Protein AF-0000000070615212 (afdb_homodimer)

Foldseek 3Di:
DFPADDVPPDDAFDDLVVVLVVLVVCVVVVWWKWWRARQAIEGADCDPVNVVVQVVLVPDDPVNRGHYDHDNDPSVVSVVTPGTHDMDTDD/DFPADDPPPPDAFDDLVVVLVVLVVCVVVVWWKWWRANQAIEGADCDPVNVVVQVVLVVDDPVNRGHYDHDNDPSVVSVVTPGTHDMDTDD

Nearest PDB structures (foldseek):
  1nf2-assembly1_A  TM=8.308E-01  e=4.391E-02  Thermotoga maritima
  3r4c-assembly1_A  TM=6.397E-01  e=8.373E-02  Bacteroides thetaiotaomicron
  1ymq-assembly1_A  TM=6.533E-01  e=1.497E-01  Bacteroides thetaiotaomicron VPI-5482
  2pq0-assembly1_A  TM=6.324E-01  e=1.703E-01  Geobacillus kaustophilus HTA426
  3dnp-assembly1_A-2  TM=5.643E-01  e=1.084E-01  Bacillus subtilis

Solvent-accessible surface area (backbone atoms only — not comparable to full-atom values): 10179 Å² total; per-residue (Å²): 112,61,58,69,61,79,87,66,71,80,54,55,55,36,53,59,71,57,51,42,51,50,52,49,52,31,54,76,65,74,40,50,56,37,33,37,32,65,60,30,38,38,30,62,67,86,39,56,41,51,52,49,46,50,56,48,38,65,72,42,60,79,91,65,41,56,45,77,43,82,39,96,42,66,66,63,49,56,74,73,54,94,38,39,51,34,46,30,37,39,74,113,58,55,71,60,80,86,62,73,77,51,59,54,38,53,57,70,57,50,42,51,50,51,50,51,32,54,75,66,74,39,49,56,35,34,37,32,66,61,31,38,39,31,62,66,87,39,55,41,50,52,49,48,51,56,48,39,66,72,42,60,79,93,64,40,56,44,77,42,82,38,94,42,67,66,62,50,56,73,72,53,95,37,39,52,34,46,29,37,40,74

Radius of gyration: 14.82 Å; Cα contacts (8 Å, |Δi|>4): 334; chains: 2; bounding box: 38×37×35 Å

Structure (mmCIF, N/CA/C/O backbone):
data_AF-0000000070615212-model_v1
#
loop_
_entity.id
_entity.type
_entity.pdbx_description
1 polymer Phosphatase
#
loop_
_atom_site.group_PDB
_atom_site.id
_atom_site.type_symbol
_atom_site.label_atom_id
_atom_site.label_alt_id
_atom_site.label_comp_id
_atom_site.label_asym_id
_atom_site.label_entity_id
_atom_site.label_seq_id
_atom_site.pdbx_PDB_ins_code
_atom_site.Cartn_x
_atom_site.Cartn_y
_atom_site.Cartn_z
_atom_site.occupancy
_atom_site.B_iso_or_equiv
_atom_site.auth_seq_id
_atom_site.auth_comp_id
_atom_site.auth_asym_id
_atom_site.auth_atom_id
_atom_site.pdbx_PDB_model_num
ATOM 1 N N . MET A 1 1 ? 1.922 5.715 3.502 1 37.59 1 MET A N 1
ATOM 2 C CA . MET A 1 1 ? 1.629 5.906 4.918 1 37.59 1 MET A CA 1
ATOM 3 C C . MET A 1 1 ? 2.875 5.676 5.77 1 37.59 1 MET A C 1
ATOM 5 O O . MET A 1 1 ? 3.4 4.562 5.816 1 37.59 1 MET A O 1
ATOM 9 N N . ILE A 1 2 ? 3.674 6.703 5.738 1 42.09 2 ILE A N 1
ATOM 10 C CA . ILE A 1 2 ? 4.98 6.551 6.371 1 42.09 2 ILE A CA 1
ATOM 11 C C . ILE A 1 2 ? 4.801 6.344 7.875 1 42.09 2 ILE A C 1
ATOM 13 O O . ILE A 1 2 ? 4.145 7.145 8.547 1 42.09 2 ILE A O 1
ATOM 17 N N . ILE A 1 3 ? 4.688 5.137 8.305 1 46.31 3 ILE A N 1
ATOM 18 C CA . ILE A 1 3 ? 4.793 4.879 9.742 1 46.31 3 ILE A CA 1
ATOM 19 C C . ILE A 1 3 ? 6.168 5.316 10.242 1 46.31 3 ILE A C 1
ATOM 21 O O . ILE A 1 3 ? 7.188 4.734 9.859 1 46.31 3 ILE A O 1
ATOM 25 N N . LYS A 1 4 ? 6.297 6.555 10.336 1 45.16 4 LYS A N 1
ATOM 26 C CA . LYS A 1 4 ? 7.566 6.953 10.93 1 45.16 4 LYS A CA 1
ATOM 27 C C . LYS A 1 4 ? 7.848 6.156 12.203 1 45.16 4 LYS A C 1
ATOM 29 O O . LYS A 1 4 ? 6.918 5.734 12.898 1 45.16 4 LYS A O 1
ATOM 34 N N . ARG A 1 5 ? 9.195 5.734 12.414 1 42.5 5 ARG A N 1
ATOM 35 C CA . ARG A 1 5 ? 9.828 4.906 13.438 1 42.5 5 ARG A CA 1
ATOM 36 C C . ARG A 1 5 ? 9.594 5.48 14.828 1 42.5 5 ARG A C 1
ATOM 38 O O . ARG A 1 5 ? 10.273 5.102 15.789 1 42.5 5 ARG A O 1
ATOM 45 N N . LYS A 1 6 ? 9.023 6.465 15.203 1 42.16 6 LYS A N 1
ATOM 46 C CA . LYS A 1 6 ? 9.492 6.531 16.578 1 42.16 6 LYS A CA 1
ATOM 47 C C . LYS A 1 6 ? 9.438 5.16 17.25 1 42.16 6 LYS A C 1
ATOM 49 O O . LYS A 1 6 ? 10.469 4.594 17.609 1 42.16 6 LYS A O 1
ATOM 54 N N . ASN A 1 7 ? 8.727 5.039 18.422 1 41.56 7 ASN A N 1
ATOM 55 C CA . ASN A 1 7 ? 8.672 3.867 19.297 1 41.56 7 ASN A CA 1
ATOM 56 C C . ASN A 1 7 ? 8.07 2.666 18.578 1 41.56 7 ASN A C 1
ATOM 58 O O . ASN A 1 7 ? 6.895 2.348 18.781 1 41.56 7 ASN A O 1
ATOM 62 N N . VAL A 1 8 ? 8.477 2.43 17.453 1 40.44 8 VAL A N 1
ATOM 63 C CA . VAL A 1 8 ? 7.82 1.358 16.703 1 40.44 8 VAL A CA 1
ATOM 64 C C . VAL A 1 8 ? 8.039 0.027 17.422 1 40.44 8 VAL A C 1
ATOM 66 O O . VAL A 1 8 ? 9.133 -0.541 17.375 1 40.44 8 VAL A O 1
ATOM 69 N N . LEU A 1 9 ? 7.613 -0.204 18.469 1 40.69 9 LEU A N 1
ATOM 70 C CA . LEU A 1 9 ? 7.621 -1.551 19.031 1 40.69 9 LEU A CA 1
ATOM 71 C C . LEU A 1 9 ? 7.379 -2.594 17.953 1 40.69 9 LEU A C 1
ATOM 73 O O . LEU A 1 9 ? 8.305 -3.318 17.562 1 40.69 9 LEU A O 1
ATOM 77 N N . ASP A 1 10 ? 6.172 -3.305 17.969 1 48.84 10 ASP A N 1
ATOM 78 C CA . ASP A 1 10 ? 5.766 -4.68 17.688 1 48.84 10 ASP A CA 1
ATOM 79 C C . ASP A 1 10 ? 5.523 -4.891 16.203 1 48.84 10 ASP A C 1
ATOM 81 O O . ASP A 1 10 ? 5.023 -5.941 15.789 1 48.84 10 ASP A O 1
ATOM 85 N N . ALA A 1 11 ? 5.598 -4.012 15.289 1 58.53 11 ALA A N 1
ATOM 86 C CA . ALA A 1 11 ? 5.305 -4.559 13.969 1 58.53 11 ALA A CA 1
ATOM 87 C C . ALA A 1 11 ? 6.57 -5.078 13.297 1 58.53 11 ALA A C 1
ATOM 89 O O . ALA A 1 11 ? 7.637 -4.465 13.406 1 58.53 11 ALA A O 1
ATOM 90 N N . ASP A 1 12 ? 6.543 -6.414 12.82 1 77.94 12 ASP A N 1
ATOM 91 C CA . ASP A 1 12 ? 7.652 -7.027 12.102 1 77.94 12 ASP A CA 1
ATOM 92 C C . ASP A 1 12 ? 7.637 -6.625 10.625 1 77.94 12 ASP A C 1
ATOM 94 O O . ASP A 1 12 ? 6.613 -6.77 9.953 1 77.94 12 ASP A O 1
ATOM 98 N N . PRO A 1 13 ? 8.695 -5.832 10.203 1 88.38 13 PRO A N 1
ATOM 99 C CA . PRO A 1 13 ? 8.836 -5.617 8.758 1 88.38 13 PRO A CA 1
ATOM 100 C C . PRO A 1 13 ? 8.688 -6.902 7.953 1 88.38 13 PRO A C 1
ATOM 102 O O . PRO A 1 13 ? 8.852 -8 8.492 1 88.38 13 PRO A O 1
ATOM 105 N N . ILE A 1 14 ? 8.281 -6.719 6.695 1 91.44 14 ILE A N 1
ATOM 106 C CA . ILE A 1 14 ? 8.273 -7.855 5.781 1 91.44 14 ILE A CA 1
ATOM 107 C C . ILE A 1 14 ? 9.695 -8.383 5.605 1 91.44 14 ILE A C 1
ATOM 109 O O . ILE A 1 14 ? 10.617 -7.617 5.312 1 91.44 14 ILE A O 1
ATOM 113 N N . PRO A 1 15 ? 9.844 -9.695 5.828 1 92.62 15 PRO A N 1
ATOM 114 C CA . PRO A 1 15 ? 11.156 -10.242 5.484 1 92.62 15 PRO A CA 1
ATOM 115 C C . PRO A 1 15 ? 11.539 -9.992 4.023 1 92.62 15 PRO A C 1
ATOM 117 O O . PRO A 1 15 ? 10.688 -10.078 3.139 1 92.62 15 PRO A O 1
ATOM 120 N N . VAL A 1 16 ? 12.789 -9.68 3.812 1 94.44 16 VAL A N 1
ATOM 121 C CA . VAL A 1 16 ? 13.266 -9.297 2.486 1 94.44 16 VAL A CA 1
ATOM 122 C C . VAL A 1 16 ? 12.93 -10.398 1.48 1 94.44 16 VAL A C 1
ATOM 124 O O . VAL A 1 16 ? 12.516 -10.109 0.354 1 94.44 16 VAL A O 1
ATOM 127 N N . ASP A 1 17 ? 13.109 -11.68 1.822 1 94.81 17 ASP A N 1
ATOM 128 C CA . ASP A 1 17 ? 12.82 -12.773 0.9 1 94.81 17 ASP A CA 1
ATOM 129 C C . ASP A 1 17 ? 11.352 -12.773 0.49 1 94.81 17 ASP A C 1
ATOM 131 O O . ASP A 1 17 ? 11.023 -13.086 -0.656 1 94.81 17 ASP A O 1
ATOM 135 N N . LYS A 1 18 ? 10.484 -12.453 1.439 1 93.44 18 LYS A N 1
ATOM 136 C CA . LYS A 1 18 ? 9.062 -12.383 1.123 1 93.44 18 LYS A CA 1
ATOM 137 C C . LYS A 1 18 ? 8.758 -11.18 0.225 1 93.44 18 LYS A C 1
ATOM 139 O O . LYS A 1 18 ? 7.934 -11.281 -0.688 1 93.44 18 LYS A O 1
ATOM 144 N N . ALA A 1 19 ? 9.398 -10.07 0.528 1 95.69 19 ALA A N 1
ATOM 145 C CA . ALA A 1 19 ? 9.234 -8.898 -0.332 1 95.69 19 ALA A CA 1
ATOM 146 C C . ALA A 1 19 ? 9.664 -9.211 -1.765 1 95.69 19 ALA A C 1
ATOM 148 O O . ALA A 1 19 ? 8.977 -8.828 -2.717 1 95.69 19 ALA A O 1
ATOM 149 N N . LEU A 1 20 ? 10.781 -9.906 -1.873 1 96.62 20 LEU A N 1
ATOM 150 C CA . LEU A 1 20 ? 11.297 -10.266 -3.191 1 96.62 20 LEU A CA 1
ATOM 151 C C . LEU A 1 20 ? 10.328 -11.188 -3.92 1 96.62 20 LEU A C 1
ATOM 153 O O . LEU A 1 20 ? 10.125 -11.055 -5.129 1 96.62 20 LEU A O 1
ATOM 157 N N . GLN A 1 21 ? 9.758 -12.109 -3.236 1 94.88 21 GLN A N 1
ATOM 158 C CA . GLN A 1 21 ? 8.758 -13 -3.828 1 94.88 21 GLN A CA 1
ATOM 159 C C . GLN A 1 21 ? 7.559 -12.211 -4.348 1 94.88 21 GLN A C 1
ATOM 161 O O . GLN A 1 21 ? 7.055 -12.484 -5.438 1 94.88 21 GLN A O 1
ATOM 166 N N . LEU A 1 22 ? 7.129 -11.266 -3.555 1 94.81 22 LEU A N 1
ATOM 167 C CA . LEU A 1 22 ? 5.988 -10.453 -3.953 1 94.81 22 LEU A CA 1
ATOM 168 C C . LEU A 1 22 ? 6.328 -9.609 -5.18 1 94.81 22 LEU A C 1
ATOM 170 O O . LEU A 1 22 ? 5.523 -9.516 -6.109 1 94.81 22 LEU A O 1
ATOM 174 N N . ILE A 1 23 ? 7.5 -9.023 -5.176 1 96.31 23 ILE A N 1
ATOM 175 C CA . ILE A 1 23 ? 7.934 -8.211 -6.309 1 96.31 23 ILE A CA 1
ATOM 176 C C . ILE A 1 23 ? 7.984 -9.07 -7.57 1 96.31 23 ILE A C 1
ATOM 178 O O . ILE A 1 23 ? 7.543 -8.648 -8.641 1 96.31 23 ILE A O 1
ATOM 182 N N . ASP A 1 24 ? 8.492 -10.281 -7.473 1 94.62 24 ASP A N 1
ATOM 183 C CA . ASP A 1 24 ? 8.539 -11.211 -8.594 1 94.62 24 ASP A CA 1
ATOM 184 C C . ASP A 1 24 ? 7.137 -11.523 -9.109 1 94.62 24 ASP A C 1
ATOM 186 O O . ASP A 1 24 ? 6.914 -11.586 -10.32 1 94.62 24 ASP A O 1
ATOM 190 N N . LEU A 1 25 ? 6.277 -11.75 -8.18 1 91.88 25 LEU A N 1
ATOM 191 C CA . LEU A 1 25 ? 4.898 -12.055 -8.547 1 91.88 25 LEU A CA 1
ATOM 192 C C . LEU A 1 25 ? 4.273 -10.891 -9.305 1 91.88 25 LEU A C 1
ATOM 194 O O . LEU A 1 25 ? 3.598 -11.102 -10.32 1 91.88 25 LEU A O 1
ATOM 198 N N . LEU A 1 26 ? 4.453 -9.695 -8.836 1 93.56 26 LEU A N 1
ATOM 199 C CA . LEU A 1 26 ? 3.926 -8.523 -9.523 1 93.56 26 LEU A CA 1
ATOM 200 C C . LEU A 1 26 ? 4.512 -8.414 -10.922 1 93.56 26 LEU A C 1
ATOM 202 O O . LEU A 1 26 ? 3.785 -8.156 -11.891 1 93.56 26 LEU A O 1
ATOM 206 N N . ASP A 1 27 ? 5.812 -8.641 -11.055 1 92.56 27 ASP A N 1
ATOM 207 C CA . ASP A 1 27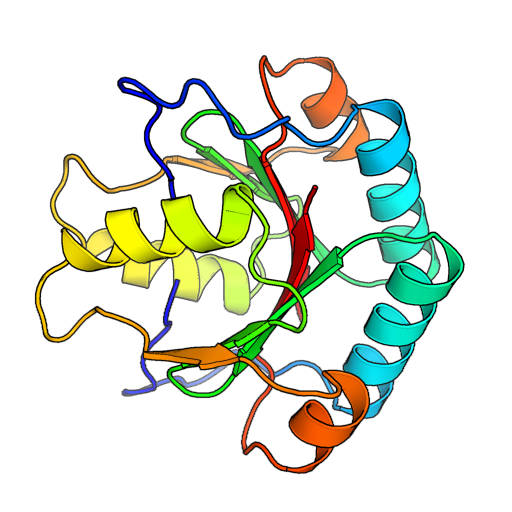 ? 6.488 -8.562 -12.344 1 92.56 27 ASP A CA 1
ATOM 208 C C . ASP A 1 27 ? 5.941 -9.617 -13.312 1 92.56 27 ASP A C 1
ATOM 210 O O . ASP A 1 27 ? 5.703 -9.32 -14.484 1 92.56 27 ASP A O 1
ATOM 214 N N . GLU A 1 28 ? 5.785 -10.742 -12.812 1 91.5 28 GLU A N 1
ATOM 215 C CA . GLU A 1 28 ? 5.281 -11.844 -13.633 1 91.5 28 GLU A CA 1
ATOM 216 C C . GLU A 1 28 ? 3.908 -11.516 -14.211 1 91.5 28 GLU A C 1
ATOM 218 O O . GLU A 1 28 ? 3.576 -11.953 -15.312 1 91.5 28 GLU A O 1
ATOM 223 N N . HIS A 1 29 ? 3.199 -10.734 -13.461 1 89.06 29 HIS A N 1
ATOM 224 C CA . HIS A 1 29 ? 1.838 -10.438 -13.883 1 89.06 29 HIS A CA 1
ATOM 225 C C . HIS A 1 29 ? 1.742 -9.031 -14.484 1 89.06 29 HIS A C 1
ATOM 227 O O . HIS A 1 29 ? 0.643 -8.523 -14.711 1 89.06 29 HIS A O 1
ATOM 233 N N . GLN A 1 30 ? 2.852 -8.375 -14.703 1 89 30 GLN A N 1
ATOM 234 C CA . GLN A 1 30 ? 2.953 -7.051 -15.312 1 89 30 GLN A CA 1
ATOM 235 C C . GLN A 1 30 ? 2.15 -6.02 -14.523 1 89 30 GLN A C 1
ATOM 237 O O . GLN A 1 30 ? 1.425 -5.215 -15.109 1 89 30 GLN A O 1
ATOM 242 N N . ILE A 1 31 ? 2.287 -6.117 -13.211 1 89.56 31 ILE A N 1
ATOM 243 C CA . ILE A 1 31 ? 1.688 -5.156 -12.289 1 89.56 31 ILE A CA 1
ATOM 244 C C . ILE A 1 31 ? 2.775 -4.27 -11.688 1 89.56 31 ILE A C 1
ATOM 246 O O . ILE A 1 31 ? 3.836 -4.754 -11.289 1 89.56 31 ILE A O 1
ATOM 250 N N . HIS A 1 32 ? 2.547 -2.996 -11.672 1 93.31 32 HIS A N 1
ATOM 251 C CA . HIS A 1 32 ? 3.527 -2.094 -11.078 1 93.31 32 HIS A CA 1
ATOM 252 C C . HIS A 1 32 ? 3.518 -2.189 -9.555 1 93.31 32 HIS A C 1
ATOM 254 O O . HIS A 1 32 ? 2.453 -2.301 -8.945 1 93.31 32 HIS A O 1
ATOM 260 N N . GLY A 1 33 ? 4.734 -2.186 -9.016 1 94.5 33 GLY A N 1
ATOM 261 C CA . GLY A 1 33 ? 4.879 -2.254 -7.566 1 94.5 33 GLY A CA 1
ATOM 262 C C . GLY A 1 33 ? 5.418 -0.974 -6.957 1 94.5 33 GLY A C 1
ATOM 263 O O . GLY A 1 33 ? 6.066 -0.181 -7.645 1 94.5 33 GLY A O 1
ATOM 264 N N . LEU A 1 34 ? 5.066 -0.751 -5.777 1 96.06 34 LEU A N 1
ATOM 265 C CA . LEU A 1 34 ? 5.59 0.294 -4.906 1 96.06 34 LEU A CA 1
ATOM 266 C C . LEU A 1 34 ? 5.922 -0.263 -3.527 1 96.06 34 LEU A C 1
ATOM 268 O O . LEU A 1 34 ? 5.164 -1.062 -2.977 1 96.06 34 LEU A O 1
ATOM 272 N N . MET A 1 35 ? 7.09 0.149 -2.996 1 96.44 35 MET A N 1
ATOM 273 C CA . MET A 1 35 ? 7.492 -0.338 -1.68 1 96.44 35 MET A CA 1
ATOM 274 C C . MET A 1 35 ? 7.586 0.81 -0.681 1 96.44 35 MET A C 1
ATOM 276 O O . MET A 1 35 ? 8.133 1.869 -0.996 1 96.44 35 MET A O 1
ATOM 280 N N . TYR A 1 36 ? 7.008 0.636 0.398 1 94.06 36 TYR A N 1
ATOM 281 C CA . TYR A 1 36 ? 7.234 1.507 1.546 1 94.06 36 TYR A CA 1
ATOM 282 C C . TYR A 1 36 ? 8.398 1.002 2.395 1 94.06 36 TYR A C 1
ATOM 284 O O . TYR A 1 36 ? 8.297 -0.055 3.023 1 94.06 36 TYR A O 1
ATOM 292 N N . VAL A 1 37 ? 9.453 1.722 2.416 1 94.31 37 VAL A N 1
ATOM 293 C CA . VAL A 1 37 ? 10.68 1.311 3.1 1 94.31 37 VAL A CA 1
ATOM 294 C C . VAL A 1 37 ? 11.203 2.461 3.955 1 94.31 37 VAL A C 1
ATOM 296 O O . VAL A 1 37 ? 11.289 3.6 3.49 1 94.31 37 VAL A O 1
ATOM 299 N N . ASP A 1 38 ? 11.523 2.072 5.176 1 91.62 38 ASP A N 1
ATOM 300 C CA . ASP A 1 38 ? 12.062 3.111 6.047 1 91.62 38 ASP A CA 1
ATOM 301 C C . ASP A 1 38 ? 11.172 4.355 6.035 1 91.62 38 ASP A C 1
ATOM 303 O O . ASP A 1 38 ? 10.016 4.301 6.465 1 91.62 38 ASP A O 1
ATOM 307 N N . ASP A 1 39 ? 11.578 5.453 5.414 1 89.5 39 ASP A N 1
ATOM 308 C CA . ASP A 1 39 ? 10.781 6.676 5.348 1 89.5 39 ASP A CA 1
ATOM 309 C C . ASP A 1 39 ? 10.523 7.082 3.9 1 89.5 39 ASP A C 1
ATOM 311 O O . ASP A 1 39 ? 10.273 8.258 3.617 1 89.5 39 ASP A O 1
ATOM 315 N N . ALA A 1 40 ? 10.602 6.07 3.09 1 94.44 40 ALA A N 1
ATOM 316 C CA . ALA A 1 40 ? 10.492 6.395 1.671 1 94.44 40 ALA A CA 1
ATOM 317 C C . ALA A 1 40 ? 9.508 5.461 0.972 1 94.44 40 ALA A C 1
ATOM 319 O O . ALA A 1 40 ? 9.227 4.363 1.463 1 94.44 40 ALA A O 1
ATOM 320 N N . MET A 1 41 ? 8.961 5.973 -0.111 1 95.94 41 MET A N 1
ATOM 321 C CA . MET A 1 41 ? 8.219 5.195 -1.101 1 95.94 41 MET A CA 1
ATOM 322 C C . MET A 1 41 ? 9.055 4.98 -2.359 1 95.94 41 MET A C 1
ATOM 324 O O . MET A 1 41 ? 9.43 5.941 -3.033 1 95.94 41 MET A O 1
ATOM 328 N N . LEU A 1 42 ? 9.336 3.727 -2.645 1 97.75 42 LEU A N 1
ATOM 329 C CA . LEU A 1 42 ? 10.156 3.396 -3.805 1 97.75 42 LEU A CA 1
ATOM 330 C C . LEU A 1 42 ? 9.289 2.883 -4.953 1 97.75 42 LEU A C 1
ATOM 332 O O . LEU A 1 42 ? 8.352 2.117 -4.73 1 97.75 42 LEU A O 1
ATOM 336 N N . TYR A 1 43 ? 9.562 3.256 -6.172 1 97.06 43 TYR A N 1
ATOM 337 C CA . TYR A 1 43 ? 8.844 2.822 -7.363 1 97.06 43 TYR A CA 1
ATOM 338 C C . TYR A 1 43 ? 9.781 2.744 -8.562 1 97.06 43 TYR A C 1
ATOM 340 O O . TYR A 1 43 ? 10.828 3.389 -8.586 1 97.06 43 TYR A O 1
ATOM 348 N N . GLU A 1 44 ? 9.422 1.985 -9.578 1 97.19 44 GLU A N 1
ATOM 349 C CA . GLU A 1 44 ? 10.234 1.838 -10.781 1 97.19 44 GLU A CA 1
ATOM 350 C C . GLU A 1 44 ? 9.703 2.707 -11.914 1 97.19 44 GLU A C 1
ATOM 352 O O . GLU A 1 44 ? 10.484 3.211 -12.727 1 97.19 44 GLU A O 1
ATOM 357 N N . ARG A 1 45 ? 8.398 2.832 -12 1 93.19 45 ARG A N 1
ATOM 358 C CA . ARG A 1 45 ? 7.758 3.57 -13.086 1 93.19 45 ARG A CA 1
ATOM 359 C C . ARG A 1 45 ? 6.875 4.688 -12.539 1 93.19 45 ARG A C 1
ATOM 361 O O . ARG A 1 45 ? 6.035 4.453 -11.664 1 93.19 45 ARG A O 1
ATOM 368 N N . PRO A 1 46 ? 7.109 5.914 -13.094 1 93.31 46 PRO A N 1
ATOM 369 C CA . PRO A 1 46 ? 6.293 7.035 -12.625 1 93.31 46 PRO A CA 1
ATOM 370 C C . PRO A 1 46 ? 4.91 7.066 -13.266 1 93.31 46 PRO A C 1
ATOM 372 O O . PRO A 1 46 ? 4.578 8.016 -13.984 1 93.31 46 PRO A O 1
ATOM 375 N N . THR A 1 47 ? 4.102 6.094 -12.969 1 91.25 47 THR A N 1
ATOM 376 C CA . THR A 1 47 ? 2.752 6.008 -13.516 1 91.25 47 THR A CA 1
ATOM 377 C C . THR A 1 47 ? 1.885 7.156 -13.008 1 91.25 47 THR A C 1
ATOM 379 O O . THR A 1 47 ? 2.299 7.906 -12.125 1 91.25 47 THR A O 1
ATOM 382 N N . GLY A 1 48 ? 0.774 7.289 -13.602 1 87.81 48 GLY A N 1
ATOM 383 C CA . GLY A 1 48 ? -0.179 8.266 -13.109 1 87.81 48 GLY A CA 1
ATOM 384 C C . GLY A 1 48 ? -0.483 8.117 -11.633 1 87.81 48 GLY A C 1
ATOM 385 O O . GLY A 1 48 ? -0.558 9.109 -10.906 1 87.81 48 GLY A O 1
ATOM 386 N N . HIS A 1 49 ? -0.58 6.914 -11.164 1 88.75 49 HIS A N 1
ATOM 387 C CA . HIS A 1 49 ? -0.852 6.648 -9.758 1 88.75 49 HIS A CA 1
ATOM 388 C C . HIS A 1 49 ? 0.266 7.188 -8.867 1 88.75 49 HIS A C 1
ATOM 390 O O . HIS A 1 49 ? 0.001 7.844 -7.859 1 88.75 49 HIS A O 1
ATOM 396 N N . VAL A 1 50 ? 1.457 6.926 -9.234 1 91.44 50 VAL A N 1
ATOM 397 C CA . VAL A 1 50 ? 2.594 7.355 -8.422 1 91.44 50 VAL A CA 1
ATOM 398 C C . VAL A 1 50 ? 2.658 8.883 -8.391 1 91.44 50 VAL A C 1
ATOM 400 O O . VAL A 1 50 ? 2.861 9.477 -7.332 1 91.44 50 VAL A O 1
ATOM 403 N N . VAL A 1 51 ? 2.467 9.5 -9.531 1 91.75 51 VAL A N 1
ATOM 404 C CA . VAL A 1 51 ? 2.521 10.953 -9.633 1 91.75 51 VAL A CA 1
ATOM 405 C C . VAL A 1 51 ? 1.426 11.57 -8.773 1 91.75 51 VAL A C 1
ATOM 407 O O . VAL A 1 51 ? 1.68 12.516 -8.016 1 91.75 51 VAL A O 1
ATOM 410 N N . ARG A 1 52 ? 0.298 11.055 -8.766 1 87.69 52 ARG A N 1
ATOM 411 C CA . ARG A 1 52 ? -0.825 11.555 -7.977 1 87.69 52 ARG A CA 1
ATOM 412 C C . ARG A 1 52 ? -0.584 11.359 -6.484 1 87.69 52 ARG A C 1
ATOM 414 O O . ARG A 1 52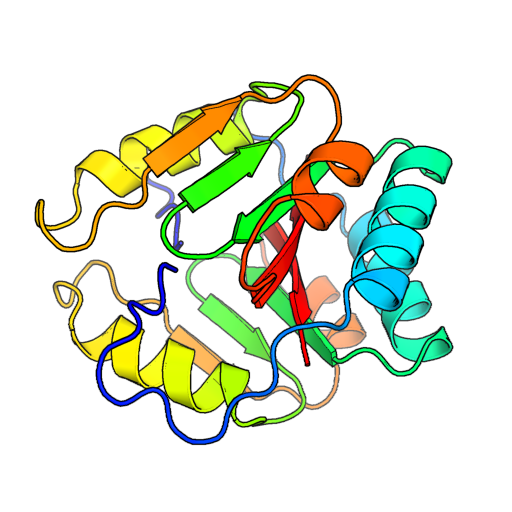 ? -0.866 12.25 -5.684 1 87.69 52 ARG A O 1
ATOM 421 N N . THR A 1 53 ? -0.092 10.203 -6.16 1 88.75 53 THR A N 1
ATOM 422 C CA . THR A 1 53 ? 0.207 9.922 -4.758 1 88.75 53 THR A CA 1
ATOM 423 C C . THR A 1 53 ? 1.29 10.867 -4.242 1 88.75 53 THR A C 1
ATOM 425 O O . THR A 1 53 ? 1.206 11.359 -3.113 1 88.75 53 THR A O 1
ATOM 428 N N . SER A 1 54 ? 2.188 11.031 -5.145 1 91.62 54 SER A N 1
ATOM 429 C CA . SER A 1 54 ? 3.266 11.938 -4.762 1 91.62 54 SER A CA 1
ATOM 430 C C . SER A 1 54 ? 2.746 13.359 -4.539 1 91.62 54 SER A C 1
ATOM 432 O O . SER A 1 54 ? 3.145 14.031 -3.586 1 91.62 54 SER A O 1
ATOM 434 N N . ARG A 1 55 ? 1.897 13.859 -5.418 1 89.81 55 ARG A N 1
ATOM 435 C CA . ARG A 1 55 ? 1.303 15.188 -5.258 1 89.81 55 ARG A CA 1
ATOM 436 C C . ARG A 1 55 ? 0.465 15.258 -3.988 1 89.81 55 ARG A C 1
ATOM 438 O O . ARG A 1 55 ? 0.52 16.25 -3.262 1 89.81 55 ARG A O 1
ATOM 445 N N . TRP A 1 56 ? -0.286 14.227 -3.738 1 87.81 56 TRP A N 1
ATOM 446 C CA . TRP A 1 56 ? -1.071 14.148 -2.512 1 87.81 56 TRP A CA 1
ATOM 447 C C . TRP A 1 56 ? -0.171 14.234 -1.283 1 87.81 56 TRP A C 1
ATOM 449 O O . TRP A 1 56 ? -0.508 14.906 -0.306 1 87.81 56 TRP A O 1
ATOM 459 N N . ALA A 1 57 ? 0.923 13.562 -1.384 1 89.88 57 ALA A N 1
ATOM 460 C CA . ALA A 1 57 ? 1.844 13.547 -0.249 1 89.88 57 ALA A CA 1
ATOM 461 C C . ALA A 1 57 ? 2.365 14.945 0.056 1 89.88 57 ALA A C 1
ATOM 463 O O . ALA A 1 57 ? 2.678 15.266 1.207 1 89.88 57 ALA A O 1
ATOM 464 N N . GLN A 1 58 ? 2.336 15.789 -0.932 1 91.31 58 GLN A N 1
ATOM 465 C CA . GLN A 1 58 ? 2.824 17.156 -0.75 1 91.31 58 GLN A CA 1
ATOM 466 C C . GLN A 1 58 ? 1.845 17.984 0.076 1 91.31 58 GLN A C 1
ATOM 468 O O . GLN A 1 58 ? 2.188 19.062 0.548 1 91.31 58 GLN A O 1
ATOM 473 N N . THR A 1 59 ? 0.635 17.516 0.205 1 88.38 59 THR A N 1
ATOM 474 C CA . THR A 1 59 ? -0.356 18.234 1.001 1 88.38 59 THR A CA 1
ATOM 475 C C . THR A 1 59 ? -0.24 17.859 2.475 1 88.38 59 THR A C 1
ATOM 477 O O . THR A 1 59 ? -0.818 18.516 3.338 1 88.38 59 THR A O 1
ATOM 480 N N . LEU A 1 60 ? 0.522 16.875 2.77 1 86.56 60 LEU A N 1
ATOM 481 C CA . LEU A 1 60 ? 0.749 16.469 4.148 1 86.56 60 LEU A CA 1
ATOM 482 C C . LEU A 1 60 ? 1.678 17.438 4.863 1 86.56 60 LEU A C 1
ATOM 484 O O . LEU A 1 60 ? 2.424 18.188 4.219 1 86.56 60 LEU A O 1
ATOM 488 N N . PRO A 1 61 ? 1.529 17.547 6.203 1 86.75 61 PRO A N 1
ATOM 489 C CA . PRO A 1 61 ? 2.564 18.297 6.93 1 86.75 61 PRO A CA 1
ATOM 490 C C . PRO A 1 61 ? 3.979 17.844 6.555 1 86.75 61 PRO A C 1
ATOM 492 O O . PRO A 1 61 ? 4.215 16.656 6.312 1 86.75 61 PRO A O 1
ATOM 495 N N . PRO A 1 62 ? 4.965 18.766 6.449 1 90 62 PRO A N 1
ATOM 496 C CA . PRO A 1 62 ? 6.32 18.453 5.984 1 90 62 PRO A CA 1
ATOM 497 C C . PRO A 1 62 ? 6.93 17.266 6.719 1 90 62 PRO A C 1
ATOM 499 O O . PRO A 1 62 ? 7.621 16.438 6.105 1 90 62 PRO A O 1
ATOM 502 N N . GLU A 1 63 ? 6.648 17.125 7.949 1 87.25 63 GLU A N 1
ATOM 503 C CA . GLU A 1 63 ? 7.258 16.078 8.758 1 87.25 63 GLU A CA 1
ATOM 504 C C . GLU A 1 63 ? 6.641 14.719 8.445 1 87.25 63 GLU A C 1
ATOM 506 O O . GLU A 1 63 ? 7.188 13.68 8.82 1 87.25 63 GLU A O 1
ATOM 511 N N . GLN A 1 64 ? 5.5 14.664 7.715 1 85.31 64 GLN A N 1
ATOM 512 C CA . GLN A 1 64 ? 4.809 13.414 7.426 1 85.31 64 GLN A CA 1
ATOM 513 C C . GLN A 1 64 ? 4.938 13.047 5.949 1 85.31 64 GLN A C 1
ATOM 515 O O . GLN A 1 64 ? 4.375 12.039 5.504 1 85.31 64 GLN A O 1
ATOM 520 N N . ARG A 1 65 ? 5.781 13.75 5.258 1 88 65 ARG A N 1
ATOM 521 C CA . ARG A 1 65 ? 5.93 13.484 3.832 1 88 65 ARG A CA 1
ATOM 522 C C . ARG A 1 65 ? 6.977 12.398 3.584 1 88 65 ARG A C 1
ATOM 524 O O . ARG A 1 65 ? 8.148 12.578 3.926 1 88 65 ARG A O 1
ATOM 531 N N . PRO A 1 66 ? 6.496 11.375 2.982 1 90.25 66 PRO A N 1
ATOM 532 C CA . PRO A 1 66 ? 7.527 10.414 2.596 1 90.25 66 PRO A CA 1
ATOM 533 C C . PRO A 1 66 ? 8.359 10.883 1.407 1 90.25 66 PRO A C 1
ATOM 535 O O . PRO A 1 66 ? 7.887 11.688 0.597 1 90.25 66 PRO A O 1
ATOM 538 N N . THR A 1 67 ? 9.57 10.391 1.416 1 94.19 67 THR A N 1
ATOM 539 C CA . THR A 1 67 ? 10.375 10.617 0.22 1 94.19 67 THR A CA 1
ATOM 540 C C . THR A 1 67 ? 9.984 9.648 -0.889 1 94.19 67 THR A C 1
ATOM 542 O O . THR A 1 67 ? 9.852 8.445 -0.65 1 94.19 67 THR A O 1
ATOM 545 N N . PHE A 1 68 ? 9.703 10.227 -2.039 1 95.75 68 PHE A N 1
ATOM 546 C CA . PHE A 1 68 ? 9.461 9.383 -3.207 1 95.75 68 PHE A CA 1
ATOM 547 C C . PHE A 1 68 ? 10.734 9.211 -4.023 1 95.75 68 PHE A C 1
ATOM 549 O O . PHE A 1 68 ? 11.328 10.195 -4.473 1 95.75 68 PHE A O 1
ATOM 556 N N . THR A 1 69 ? 11.156 8.016 -4.219 1 97.62 69 THR A N 1
ATOM 557 C CA . THR A 1 69 ? 12.398 7.734 -4.93 1 97.62 69 THR A CA 1
ATOM 558 C C . THR A 1 69 ? 12.164 6.75 -6.07 1 97.62 69 THR A C 1
ATOM 560 O O . THR A 1 69 ? 11.625 5.664 -5.855 1 97.62 69 THR A O 1
ATOM 563 N N . GLN A 1 70 ? 12.555 7.195 -7.211 1 98.12 70 GLN A N 1
ATOM 564 C CA . GLN A 1 70 ? 12.516 6.27 -8.336 1 98.12 70 GLN A CA 1
ATOM 565 C C . GLN A 1 70 ? 13.766 5.395 -8.375 1 98.12 70 GLN A C 1
ATOM 567 O O . GLN A 1 70 ? 14.883 5.902 -8.305 1 98.12 70 GLN A O 1
ATOM 572 N N . VAL A 1 71 ? 13.547 4.125 -8.453 1 98.38 71 VAL A N 1
ATOM 573 C CA . VAL A 1 71 ? 14.656 3.182 -8.508 1 98.38 71 VAL A CA 1
ATOM 574 C C . VAL A 1 71 ? 14.578 2.363 -9.789 1 98.38 71 VAL A C 1
ATOM 576 O O . VAL A 1 71 ? 13.516 2.268 -10.414 1 98.38 71 VAL A O 1
ATOM 579 N N . SER A 1 72 ? 15.734 1.792 -10.18 1 97.44 72 SER A N 1
ATOM 580 C CA . SER A 1 72 ? 15.758 0.97 -11.391 1 97.44 72 SER A CA 1
ATOM 581 C C . SER A 1 72 ? 15.172 -0.413 -11.125 1 97.44 72 SER A C 1
ATOM 583 O O . SER A 1 72 ? 14.633 -1.046 -12.039 1 97.44 72 SER A O 1
ATOM 585 N N . SER A 1 73 ? 15.281 -0.903 -9.875 1 97.81 73 SER A N 1
ATOM 586 C CA . SER A 1 73 ? 14.82 -2.232 -9.492 1 97.81 73 SER A CA 1
ATOM 587 C C . SER A 1 73 ? 14.352 -2.25 -8.039 1 97.81 73 SER A C 1
ATOM 589 O O . SER A 1 73 ? 15.148 -2.074 -7.117 1 97.81 73 SER A O 1
ATOM 591 N N . LEU A 1 74 ? 13.094 -2.553 -7.914 1 98.06 74 LEU A N 1
ATOM 592 C CA . LEU A 1 74 ? 12.57 -2.688 -6.559 1 98.06 74 LEU A CA 1
ATOM 593 C C . LEU A 1 74 ? 13.242 -3.85 -5.832 1 98.06 74 LEU A C 1
ATOM 595 O O . LEU A 1 74 ? 13.523 -3.76 -4.637 1 98.06 74 LEU A O 1
ATOM 599 N N . ALA A 1 75 ? 13.492 -4.949 -6.547 1 97.44 75 ALA A N 1
ATOM 600 C CA . ALA A 1 75 ? 14.133 -6.125 -5.957 1 97.44 75 ALA A CA 1
ATOM 601 C C . ALA A 1 75 ? 15.5 -5.777 -5.379 1 97.44 75 ALA A C 1
ATOM 603 O O . ALA A 1 75 ? 15.812 -6.145 -4.246 1 97.44 75 ALA A O 1
ATOM 604 N N . GLN A 1 76 ? 16.266 -5.027 -6.105 1 97.88 76 GLN A N 1
ATOM 605 C CA . GLN A 1 76 ? 17.594 -4.633 -5.641 1 97.88 76 GLN A CA 1
ATOM 606 C C . GLN A 1 76 ? 17.484 -3.658 -4.469 1 97.88 76 GLN A C 1
ATOM 608 O O . GLN A 1 76 ? 18.25 -3.76 -3.504 1 97.88 76 GLN A O 1
ATOM 613 N N . ALA A 1 77 ? 16.625 -2.74 -4.609 1 98.12 77 ALA A N 1
ATOM 614 C CA . ALA A 1 77 ? 16.438 -1.747 -3.553 1 98.12 77 ALA A CA 1
ATOM 615 C C . ALA A 1 77 ? 16.031 -2.41 -2.242 1 98.12 77 ALA A C 1
ATOM 617 O O . ALA A 1 77 ? 16.484 -2.006 -1.167 1 98.12 77 ALA A O 1
ATOM 618 N N . ALA A 1 78 ? 15.164 -3.428 -2.293 1 97.38 78 ALA A N 1
ATOM 619 C CA . ALA A 1 78 ? 14.688 -4.129 -1.105 1 97.38 78 ALA A CA 1
ATOM 620 C C . ALA A 1 78 ? 15.844 -4.699 -0.299 1 97.38 78 ALA A C 1
ATOM 622 O O . ALA A 1 78 ? 15.773 -4.789 0.929 1 97.38 78 ALA A O 1
ATOM 623 N N . ARG A 1 79 ? 16.938 -5.004 -0.966 1 97.56 79 ARG A N 1
ATOM 624 C CA . ARG A 1 79 ? 18.094 -5.621 -0.307 1 97.56 79 ARG A CA 1
ATOM 625 C C . ARG A 1 79 ? 18.938 -4.574 0.414 1 97.56 79 ARG A C 1
ATOM 627 O O . ARG A 1 79 ? 19.75 -4.914 1.275 1 97.56 79 ARG A O 1
ATOM 634 N N . GLY A 1 80 ? 18.703 -3.365 0.09 1 96.88 80 GLY A N 1
ATOM 635 C CA . GLY A 1 80 ? 19.594 -2.326 0.588 1 96.88 80 GLY A CA 1
ATOM 636 C C . GLY A 1 80 ? 18.938 -1.448 1.645 1 96.88 80 GLY A C 1
ATOM 637 O O . GLY A 1 80 ? 19.562 -0.516 2.152 1 96.88 80 GLY A O 1
ATOM 638 N N . VAL A 1 81 ? 17.734 -1.685 1.999 1 95.69 81 VAL A N 1
ATOM 639 C CA . VAL A 1 81 ? 17.047 -0.83 2.953 1 95.69 81 VAL A CA 1
ATOM 640 C C . VAL A 1 81 ? 17 -1.504 4.32 1 95.69 81 VAL A C 1
ATOM 642 O O . VAL A 1 81 ? 17.281 -2.701 4.438 1 95.69 81 VAL A O 1
ATOM 645 N N . ASN A 1 82 ? 16.766 -0.768 5.387 1 94.44 82 ASN A N 1
ATOM 646 C CA . ASN A 1 82 ? 16.703 -1.312 6.742 1 94.44 82 ASN A CA 1
ATOM 647 C C . ASN A 1 82 ? 15.438 -2.127 6.965 1 94.44 82 ASN A C 1
ATOM 649 O O . ASN A 1 82 ? 15.484 -3.197 7.574 1 94.44 82 ASN A O 1
ATOM 653 N N . ALA A 1 83 ? 14.266 -1.627 6.465 1 93.06 83 ALA A N 1
ATOM 654 C CA . ALA A 1 83 ? 13 -2.303 6.707 1 93.06 83 ALA A CA 1
ATOM 655 C C . ALA A 1 83 ? 12.023 -2.066 5.555 1 93.06 83 ALA A C 1
ATOM 657 O O . ALA A 1 83 ? 11.82 -0.928 5.125 1 93.06 83 ALA A O 1
ATOM 658 N N . VAL A 1 84 ? 11.469 -3.174 5.059 1 94.56 84 VAL A N 1
ATOM 659 C CA . VAL A 1 84 ? 10.336 -3.107 4.145 1 94.56 84 VAL A CA 1
ATOM 660 C C . VAL A 1 84 ? 9.031 -3.227 4.93 1 94.56 84 VAL A C 1
ATOM 662 O O . VAL A 1 84 ? 8.766 -4.258 5.551 1 94.56 84 VAL A O 1
ATOM 665 N N . TRP A 1 85 ? 8.234 -2.268 4.809 1 91.38 85 TRP A N 1
ATOM 666 C CA . TRP A 1 85 ? 7.031 -2.246 5.629 1 91.38 85 TRP A CA 1
ATOM 667 C C . TRP A 1 85 ? 5.824 -2.754 4.84 1 91.38 85 TRP A C 1
ATOM 669 O O . TRP A 1 85 ? 4.973 -3.461 5.383 1 91.38 85 TRP A O 1
ATOM 679 N N . GLU A 1 86 ? 5.773 -2.295 3.564 1 92.75 86 GLU A N 1
ATOM 680 C CA . GLU A 1 86 ? 4.672 -2.695 2.693 1 92.75 86 GLU A CA 1
ATOM 681 C C . GLU A 1 86 ? 5.125 -2.791 1.24 1 92.75 86 GLU A C 1
ATOM 683 O O . GLU A 1 86 ? 5.988 -2.029 0.803 1 92.75 86 GLU A O 1
ATOM 688 N N . VAL A 1 87 ? 4.578 -3.754 0.54 1 95.19 87 VAL A N 1
ATOM 689 C CA . VAL A 1 87 ? 4.676 -3.83 -0.915 1 95.19 87 VAL A CA 1
ATOM 690 C C . VAL A 1 87 ? 3.289 -3.684 -1.534 1 95.19 87 VAL A C 1
ATOM 692 O O . VAL A 1 87 ? 2.391 -4.48 -1.255 1 95.19 87 VAL A O 1
ATOM 695 N N . CYS A 1 88 ? 3.143 -2.705 -2.348 1 95.12 88 CYS A N 1
ATOM 696 C CA . CYS A 1 88 ? 1.822 -2.391 -2.881 1 95.12 88 CYS A CA 1
ATOM 697 C C . CYS A 1 88 ? 1.79 -2.561 -4.395 1 95.12 88 CYS A C 1
ATOM 699 O O . CYS A 1 88 ? 2.797 -2.336 -5.07 1 95.12 88 CYS A O 1
ATOM 701 N N . ALA A 1 89 ? 0.66 -2.973 -4.863 1 95.12 89 ALA A N 1
ATOM 702 C CA . ALA A 1 89 ? 0.373 -3.092 -6.293 1 95.12 89 ALA A CA 1
ATOM 703 C C . ALA A 1 89 ? -0.595 -2.006 -6.75 1 95.12 89 ALA A C 1
ATOM 705 O O . ALA A 1 89 ? -1.539 -1.665 -6.035 1 95.12 89 ALA A O 1
ATOM 706 N N . TYR A 1 90 ? -0.286 -1.479 -7.91 1 90.56 90 TYR A N 1
ATOM 707 C CA . TYR A 1 90 ? -1.135 -0.44 -8.484 1 90.56 90 TYR A CA 1
ATOM 708 C C . TYR A 1 90 ? -1.094 -0.48 -10.008 1 90.56 90 TYR A C 1
ATOM 710 O O . TYR A 1 90 ? -0.336 -1.257 -10.594 1 90.56 90 TYR A O 1
ATOM 718 N N . ARG A 1 91 ? -2.01 0.353 -10.617 1 84.25 91 ARG A N 1
ATOM 719 C CA . ARG A 1 91 ? -2.031 0.463 -12.07 1 84.25 91 ARG A CA 1
ATOM 720 C C . ARG A 1 91 ? -1.523 1.827 -12.523 1 84.25 91 ARG A C 1
ATOM 722 O O . ARG A 1 91 ? -1.739 2.834 -11.844 1 84.25 91 ARG A O 1
ATOM 729 N N . MET B 1 1 ? -2.453 6.012 1.839 1 37.47 1 MET B N 1
ATOM 730 C CA . MET B 1 1 ? -2.295 7.32 1.206 1 37.47 1 MET B CA 1
ATOM 731 C C . MET B 1 1 ? -3.521 7.672 0.372 1 37.47 1 MET B C 1
ATOM 733 O O . MET B 1 1 ? -3.826 6.996 -0.611 1 37.47 1 MET B O 1
ATOM 737 N N . ILE B 1 2 ? -4.5 8.102 1.108 1 41.88 2 ILE B N 1
ATOM 738 C CA . ILE B 1 2 ? -5.801 8.297 0.473 1 41.88 2 ILE B CA 1
ATOM 739 C C . ILE B 1 2 ? -5.699 9.391 -0.582 1 41.88 2 ILE B C 1
ATOM 741 O O . ILE B 1 2 ? -5.242 10.5 -0.291 1 41.88 2 ILE B O 1
ATOM 745 N N . ILE B 1 3 ? -5.367 9.039 -1.77 1 46.59 3 ILE B N 1
ATOM 746 C CA . ILE B 1 3 ? -5.539 10 -2.855 1 46.59 3 ILE B CA 1
ATOM 747 C C . ILE B 1 3 ? -7 10.43 -2.938 1 46.59 3 ILE B C 1
ATOM 749 O O . ILE B 1 3 ? -7.879 9.617 -3.246 1 46.59 3 ILE B O 1
ATOM 753 N N . LYS B 1 4 ? -7.332 11.211 -2.025 1 44.28 4 LYS B N 1
ATOM 754 C CA . LYS B 1 4 ? -8.688 11.727 -2.209 1 44.28 4 LYS B CA 1
ATOM 755 C C . LYS B 1 4 ? -8.906 12.195 -3.643 1 44.28 4 LYS B C 1
ATOM 757 O O . LYS B 1 4 ? -7.965 12.648 -4.305 1 44.28 4 LYS B O 1
ATOM 762 N N . ARG B 1 5 ? -10.125 11.836 -4.273 1 42.06 5 ARG B N 1
ATOM 763 C CA . ARG B 1 5 ? -10.664 12 -5.617 1 42.06 5 ARG B CA 1
ATOM 764 C C . ARG B 1 5 ? -10.734 13.477 -5.996 1 42.06 5 ARG B C 1
ATOM 766 O O . ARG B 1 5 ? -11.453 13.852 -6.93 1 42.06 5 ARG B O 1
ATOM 773 N N . LYS B 1 6 ? -10.367 14.461 -5.43 1 41.81 6 LYS B N 1
ATOM 774 C CA . LYS B 1 6 ? -11.023 15.453 -6.273 1 41.81 6 LYS B CA 1
ATOM 775 C C . LYS B 1 6 ? -10.812 15.141 -7.754 1 41.81 6 LYS B C 1
ATOM 777 O O . LYS B 1 6 ? -11.781 14.945 -8.492 1 41.81 6 LYS B O 1
ATOM 782 N N . ASN B 1 7 ? -10.148 16 -8.547 1 41.22 7 ASN B N 1
ATOM 783 C CA . ASN B 1 7 ? -10.008 16 -10 1 41.22 7 ASN B CA 1
ATOM 784 C C . ASN B 1 7 ? -9.141 14.844 -10.477 1 41.22 7 ASN B C 1
ATOM 786 O O . ASN B 1 7 ? -8.023 15.055 -10.953 1 41.22 7 ASN B O 1
ATOM 790 N N . VAL B 1 8 ? -9.219 13.758 -9.867 1 40.97 8 VAL B N 1
ATOM 791 C CA . VAL B 1 8 ? -8.266 12.719 -10.266 1 40.97 8 VAL B CA 1
ATOM 792 C C . VAL B 1 8 ? -8.641 12.188 -11.648 1 40.97 8 VAL B C 1
ATOM 794 O O . VAL B 1 8 ? -9.516 11.336 -11.773 1 40.97 8 VAL B O 1
ATOM 797 N N . LEU B 1 9 ? -8.781 12.906 -12.586 1 41.59 9 LEU B N 1
ATOM 798 C CA . LEU B 1 9 ? -9.008 12.406 -13.938 1 41.59 9 LEU B CA 1
ATOM 799 C C . LEU B 1 9 ? -8.203 11.141 -14.195 1 41.59 9 LEU B C 1
ATOM 801 O O . LEU B 1 9 ? -8.734 10.156 -14.719 1 41.59 9 LEU B O 1
ATOM 805 N N . ASP B 1 10 ? -6.836 11.172 -14.289 1 49.91 10 ASP B N 1
ATOM 806 C CA . ASP B 1 10 ? -6.039 10.305 -15.156 1 49.91 10 ASP B CA 1
ATOM 807 C C . ASP B 1 10 ? -5.609 9.039 -14.422 1 49.91 10 ASP B C 1
ATOM 809 O O . ASP B 1 10 ? -4.844 8.234 -14.953 1 49.91 10 ASP B O 1
ATOM 813 N N . ALA B 1 11 ? -5.809 8.75 -13.18 1 58.94 11 ALA B N 1
ATOM 814 C CA . ALA B 1 11 ? -5.301 7.441 -12.773 1 58.94 11 ALA B CA 1
ATOM 815 C C . ALA B 1 11 ? -6.371 6.367 -12.906 1 58.94 11 ALA B C 1
ATOM 817 O O . ALA B 1 11 ? -7.547 6.617 -12.633 1 58.94 11 ALA B O 1
ATOM 818 N N . ASP B 1 12 ? -6.008 5.207 -13.664 1 78.25 12 ASP B N 1
ATOM 819 C CA . ASP B 1 12 ? -6.922 4.078 -13.797 1 78.25 12 ASP B CA 1
ATOM 820 C C . ASP B 1 12 ? -6.863 3.172 -12.562 1 78.25 12 ASP B C 1
ATOM 822 O O . ASP B 1 12 ? -5.785 2.715 -12.18 1 78.25 12 ASP B O 1
ATOM 826 N N . PRO B 1 13 ? -7.996 3.135 -11.781 1 88.56 13 PRO B N 1
ATOM 827 C CA . PRO B 1 13 ? -8.062 2.131 -10.719 1 88.56 13 PRO B CA 1
ATOM 828 C C . PRO B 1 13 ? -7.664 0.736 -11.195 1 88.56 13 PRO B C 1
ATOM 830 O O . PRO B 1 13 ? -7.699 0.459 -12.398 1 88.56 13 PRO B O 1
ATOM 833 N N . ILE B 1 14 ? -7.195 -0.079 -10.234 1 91.44 14 ILE B N 1
ATOM 834 C CA . ILE B 1 14 ? -6.957 -1.485 -10.539 1 91.44 14 ILE B CA 1
ATOM 835 C C . ILE B 1 14 ? -8.266 -2.16 -10.938 1 91.44 14 ILE B C 1
ATOM 837 O O . ILE B 1 14 ? -9.266 -2.051 -10.219 1 91.44 14 ILE B O 1
ATOM 841 N N . PRO B 1 15 ? -8.242 -2.811 -12.102 1 92.75 15 PRO B N 1
ATOM 842 C CA . PRO B 1 15 ? -9.43 -3.613 -12.406 1 92.75 15 PRO B CA 1
ATOM 843 C C . PRO B 1 15 ? -9.734 -4.645 -11.32 1 92.75 15 PRO B C 1
ATOM 845 O O . PRO B 1 15 ? -8.812 -5.25 -10.766 1 92.75 15 PRO B O 1
ATOM 848 N N . VAL B 1 16 ? -11 -4.805 -11.031 1 94.5 16 VAL B N 1
ATOM 849 C CA . VAL B 1 16 ? -11.43 -5.664 -9.93 1 94.5 16 VAL B CA 1
ATOM 850 C C . VAL B 1 16 ? -10.859 -7.066 -10.125 1 94.5 16 VAL B C 1
ATOM 852 O O . VAL B 1 16 ? -10.422 -7.703 -9.164 1 94.5 16 VAL B O 1
ATOM 855 N N . ASP B 1 17 ? -10.859 -7.625 -11.344 1 94.88 17 ASP B N 1
ATOM 856 C CA . ASP B 1 17 ? -10.344 -8.969 -11.586 1 94.88 17 ASP B CA 1
ATOM 857 C C . ASP B 1 17 ? -8.867 -9.07 -11.227 1 94.88 17 ASP B C 1
ATOM 859 O O . ASP B 1 17 ? -8.414 -10.094 -10.719 1 94.88 17 ASP B O 1
ATOM 863 N N . LYS B 1 18 ? -8.141 -8 -11.508 1 93.5 18 LYS B N 1
ATOM 864 C CA . LYS B 1 18 ? -6.723 -7.988 -11.148 1 93.5 18 LYS B CA 1
ATOM 865 C C . LYS B 1 18 ? -6.535 -7.898 -9.641 1 93.5 18 LYS B C 1
ATOM 867 O O . LYS B 1 18 ? -5.645 -8.539 -9.078 1 93.5 18 LYS B O 1
ATOM 872 N N . ALA B 1 19 ? -7.359 -7.07 -9.016 1 95.75 19 ALA B N 1
ATOM 873 C CA . ALA B 1 19 ? -7.312 -6.988 -7.559 1 95.75 19 ALA B CA 1
ATOM 874 C C . ALA B 1 19 ? -7.582 -8.352 -6.922 1 95.75 19 ALA B C 1
ATOM 876 O O . ALA B 1 19 ? -6.895 -8.75 -5.98 1 95.75 19 ALA B O 1
ATOM 877 N N . LEU B 1 20 ? -8.57 -9.039 -7.473 1 96.62 20 LEU B N 1
ATOM 878 C CA . LEU B 1 20 ? -8.922 -10.352 -6.949 1 96.62 20 LEU B CA 1
ATOM 879 C C . LEU B 1 20 ? -7.777 -11.344 -7.137 1 96.62 20 LEU B C 1
ATOM 881 O O . LEU B 1 20 ? -7.508 -12.156 -6.254 1 96.62 20 LEU B O 1
ATOM 885 N N . GLN B 1 21 ? -7.133 -11.305 -8.25 1 95 21 GLN B N 1
ATOM 886 C CA . GLN B 1 21 ? -5.977 -12.156 -8.492 1 95 21 GLN B CA 1
ATOM 887 C C . GLN B 1 21 ? -4.871 -11.898 -7.473 1 95 21 GLN B C 1
ATOM 889 O O . GLN B 1 21 ? -4.254 -12.836 -6.961 1 95 21 GLN B O 1
ATOM 894 N N . LEU B 1 22 ? -4.648 -10.625 -7.203 1 94.81 22 LEU B N 1
ATOM 895 C CA . LEU B 1 22 ? -3.615 -10.258 -6.242 1 94.81 22 LEU B CA 1
ATOM 896 C C . LEU B 1 22 ? -3.98 -10.734 -4.844 1 94.81 22 LEU B C 1
ATOM 898 O O . LEU B 1 22 ? -3.135 -11.273 -4.125 1 94.81 22 LEU B O 1
ATOM 902 N N . ILE B 1 23 ? -5.223 -10.555 -4.473 1 96.31 23 ILE B N 1
ATOM 903 C CA . ILE B 1 23 ? -5.688 -10.992 -3.162 1 96.31 23 ILE B CA 1
ATOM 904 C C . ILE B 1 23 ? -5.516 -12.508 -3.035 1 96.31 23 ILE B C 1
ATOM 906 O O . ILE B 1 23 ? -5.066 -13 -1.998 1 96.31 23 ILE B O 1
ATOM 910 N N . ASP B 1 24 ? -5.844 -13.25 -4.062 1 94.69 24 ASP B N 1
ATOM 911 C CA . ASP B 1 24 ? -5.672 -14.695 -4.078 1 94.69 24 ASP B CA 1
ATOM 912 C C . ASP B 1 24 ? -4.203 -15.078 -3.898 1 94.69 24 ASP B C 1
ATOM 914 O O . ASP B 1 24 ? -3.885 -16.016 -3.172 1 94.69 24 ASP B O 1
ATOM 918 N N . LEU B 1 25 ? -3.393 -14.383 -4.605 1 92 25 LEU B N 1
ATOM 919 C CA . LEU B 1 25 ? -1.962 -14.648 -4.512 1 92 25 LEU B CA 1
ATOM 920 C C . LEU B 1 25 ? -1.458 -14.422 -3.09 1 92 25 LEU B C 1
ATOM 922 O O . LEU B 1 25 ? -0.688 -15.227 -2.564 1 92 25 LEU B O 1
ATOM 926 N N . LEU B 1 26 ? -1.847 -13.336 -2.492 1 93.62 26 LEU B N 1
ATOM 927 C CA . LEU B 1 26 ? -1.451 -13.062 -1.114 1 93.62 26 LEU B CA 1
ATOM 928 C C . LEU B 1 26 ? -1.945 -14.156 -0.179 1 93.62 26 LEU B C 1
ATOM 930 O O . LEU B 1 26 ? -1.194 -14.633 0.675 1 93.62 26 LEU B O 1
ATOM 934 N N . ASP B 1 27 ? -3.184 -14.602 -0.365 1 92.62 27 ASP B N 1
ATOM 935 C CA . ASP B 1 27 ? -3.766 -15.648 0.465 1 92.62 27 ASP B CA 1
ATOM 936 C C . ASP B 1 27 ? -3.006 -16.969 0.303 1 92.62 27 ASP B C 1
ATOM 938 O O . ASP B 1 27 ? -2.727 -17.656 1.287 1 92.62 27 ASP B O 1
ATOM 942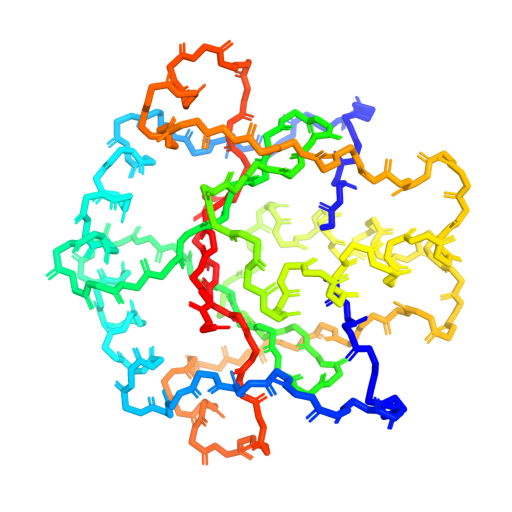 N N . GLU B 1 28 ? -2.715 -17.266 -0.871 1 91.5 28 GLU B N 1
ATOM 943 C CA . GLU B 1 28 ? -1.996 -18.5 -1.171 1 91.5 28 GLU B CA 1
ATOM 944 C C . GLU B 1 28 ? -0.647 -18.531 -0.459 1 91.5 28 GLU B C 1
ATOM 946 O O . GLU B 1 28 ? -0.173 -19.609 -0.077 1 91.5 28 GLU B O 1
ATOM 951 N N . HIS B 1 29 ? -0.117 -17.359 -0.285 1 89 29 HIS B N 1
ATOM 952 C CA . HIS B 1 29 ? 1.214 -17.297 0.309 1 89 29 HIS B CA 1
ATOM 953 C C . HIS B 1 29 ? 1.146 -16.875 1.774 1 89 29 HIS B C 1
ATOM 955 O O . HIS B 1 29 ? 2.172 -16.578 2.389 1 89 29 HIS B O 1
ATOM 961 N N . GLN B 1 30 ? -0.041 -16.812 2.354 1 88.94 30 GLN B N 1
ATOM 962 C CA . GLN B 1 30 ? -0.293 -16.484 3.752 1 88.94 30 GLN B CA 1
ATOM 963 C C . GLN B 1 30 ? 0.285 -15.117 4.109 1 88.94 30 GLN B C 1
ATOM 965 O O . GLN B 1 30 ? 0.925 -14.961 5.152 1 88.94 30 GLN B O 1
ATOM 970 N N . ILE B 1 31 ? 0.085 -14.188 3.199 1 89.44 31 ILE B N 1
ATOM 971 C CA . ILE B 1 31 ? 0.461 -12.789 3.398 1 89.44 31 ILE B CA 1
ATOM 972 C C . ILE B 1 31 ? -0.789 -11.945 3.633 1 89.44 31 ILE B C 1
ATOM 974 O O . ILE B 1 31 ? -1.789 -12.102 2.928 1 89.44 31 ILE B O 1
ATOM 978 N N . HIS B 1 32 ? -0.758 -11.102 4.621 1 93.31 32 HIS B N 1
ATOM 979 C CA . HIS B 1 32 ? -1.906 -10.242 4.875 1 93.31 32 HIS B CA 1
ATOM 980 C C . HIS B 1 32 ? -1.997 -9.125 3.844 1 93.31 32 HIS B C 1
ATOM 982 O O . HIS B 1 32 ? -0.978 -8.555 3.445 1 93.31 32 HIS B O 1
ATOM 988 N N . GLY B 1 33 ? -3.242 -8.883 3.408 1 94.5 33 GLY B N 1
ATOM 989 C CA . GLY B 1 33 ? -3.484 -7.828 2.434 1 94.5 33 GLY B CA 1
ATOM 990 C C . GLY B 1 33 ? -4.246 -6.648 3.006 1 94.5 33 GLY B C 1
ATOM 991 O O . GLY B 1 33 ? -4.957 -6.789 4.004 1 94.5 33 GLY B O 1
ATOM 992 N N . LEU B 1 34 ? -4.016 -5.551 2.457 1 96.06 34 LEU B N 1
ATOM 993 C CA . LEU B 1 34 ? -4.75 -4.309 2.684 1 96.06 34 LEU B CA 1
ATOM 994 C C . LEU B 1 34 ? -5.094 -3.631 1.361 1 96.06 34 LEU B C 1
ATOM 996 O O . LEU B 1 34 ? -4.266 -3.584 0.45 1 96.06 34 LEU B O 1
ATOM 1000 N N . MET B 1 35 ? -6.344 -3.148 1.268 1 96.5 35 MET B N 1
ATOM 1001 C CA . MET B 1 35 ? -6.758 -2.488 0.033 1 96.5 35 MET B CA 1
ATOM 1002 C C . MET B 1 35 ? -7.098 -1.023 0.286 1 96.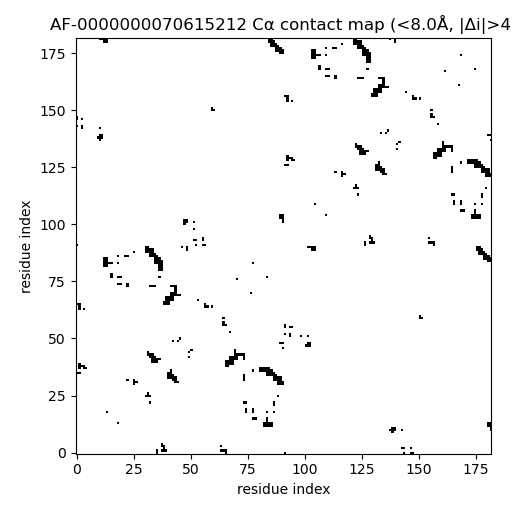5 35 MET B C 1
ATOM 1004 O O . MET B 1 35 ? -7.773 -0.698 1.262 1 96.5 35 MET B O 1
ATOM 1008 N N . TYR B 1 36 ? -6.578 -0.201 -0.481 1 94 36 TYR B N 1
ATOM 1009 C CA . TYR B 1 36 ? -7.012 1.189 -0.548 1 94 36 TYR B CA 1
ATOM 1010 C C . TYR B 1 36 ? -8.148 1.359 -1.554 1 94 36 TYR B C 1
ATOM 1012 O O . TYR B 1 36 ? -7.938 1.211 -2.76 1 94 36 TYR B O 1
ATOM 1020 N N . VAL B 1 37 ? -9.305 1.667 -1.092 1 94.31 37 VAL B N 1
ATOM 1021 C CA . VAL B 1 37 ? -10.5 1.756 -1.926 1 94.31 37 VAL B CA 1
ATOM 1022 C C . VAL B 1 37 ? -11.25 3.047 -1.614 1 94.31 37 VAL B C 1
ATOM 1024 O O . VAL B 1 37 ? -11.477 3.379 -0.446 1 94.31 37 VAL B O 1
ATOM 1027 N N . ASP B 1 38 ? -11.594 3.682 -2.711 1 91.62 38 ASP B N 1
ATOM 1028 C CA . ASP B 1 38 ? -12.336 4.914 -2.494 1 91.62 38 ASP B CA 1
ATOM 1029 C C . ASP B 1 38 ? -11.641 5.809 -1.469 1 91.62 38 ASP B C 1
ATOM 1031 O O . ASP B 1 38 ? -10.523 6.277 -1.701 1 91.62 38 ASP B O 1
ATOM 1035 N N . ASP B 1 39 ? -12.164 5.949 -0.258 1 89.62 39 ASP B N 1
ATOM 1036 C CA . ASP B 1 39 ? -11.555 6.773 0.782 1 89.62 39 ASP B CA 1
ATOM 1037 C C . ASP B 1 39 ? -11.25 5.945 2.031 1 89.62 39 ASP B C 1
ATOM 1039 O O . ASP B 1 39 ? -11.156 6.492 3.133 1 89.62 39 ASP B O 1
ATOM 1043 N N . ALA B 1 40 ? -11.125 4.684 1.759 1 94.44 40 ALA B N 1
ATOM 1044 C CA . ALA B 1 40 ? -10.953 3.807 2.914 1 94.44 40 ALA B CA 1
ATOM 1045 C C . ALA B 1 40 ? -9.797 2.836 2.699 1 94.44 40 ALA B C 1
ATOM 1047 O O . ALA B 1 40 ? -9.398 2.578 1.562 1 94.44 40 ALA B O 1
ATOM 1048 N N . MET B 1 41 ? -9.25 2.393 3.812 1 95.94 41 MET B N 1
ATOM 1049 C CA . MET B 1 41 ? -8.336 1.259 3.883 1 95.94 41 MET B CA 1
ATOM 1050 C C . MET B 1 41 ? -9.031 0.031 4.457 1 95.94 41 MET B C 1
ATOM 1052 O O . MET B 1 41 ? -9.484 0.048 5.605 1 95.94 41 MET B O 1
ATOM 1056 N N . LEU B 1 42 ? -9.102 -0.99 3.656 1 97.75 42 LEU B N 1
ATOM 1057 C CA . LEU B 1 42 ? -9.773 -2.213 4.074 1 97.75 42 LEU B CA 1
ATOM 1058 C C . LEU B 1 42 ? -8.766 -3.287 4.465 1 97.75 42 LEU B C 1
ATOM 1060 O O . LEU B 1 42 ? -7.738 -3.447 3.801 1 97.75 42 LEU B O 1
ATOM 1064 N N . TYR B 1 43 ? -9.008 -4.047 5.5 1 97.12 43 TYR B N 1
ATOM 1065 C CA . TYR B 1 43 ? -8.148 -5.129 5.969 1 97.12 43 TYR B CA 1
ATOM 1066 C C . TYR B 1 43 ? -8.977 -6.246 6.598 1 97.12 43 TYR B C 1
ATOM 1068 O O . TYR B 1 43 ? -10.109 -6.02 7.035 1 97.12 43 TYR B O 1
ATOM 1076 N N . GLU B 1 44 ? -8.43 -7.449 6.668 1 97.19 44 GLU B N 1
ATOM 1077 C CA . GLU B 1 44 ? -9.125 -8.594 7.258 1 97.19 44 GLU B CA 1
ATOM 1078 C C . GLU B 1 44 ? -8.648 -8.852 8.68 1 97.19 44 GLU B C 1
ATOM 1080 O O . GLU B 1 44 ? -9.43 -9.289 9.531 1 97.19 44 GLU B O 1
ATOM 1085 N N . ARG B 1 45 ? -7.371 -8.648 8.922 1 93.25 45 ARG B N 1
ATOM 1086 C CA . ARG B 1 45 ? -6.766 -8.93 10.219 1 93.25 45 ARG B CA 1
ATOM 1087 C C . ARG B 1 45 ? -6.102 -7.684 10.797 1 93.25 45 ARG B C 1
ATOM 1089 O O . ARG B 1 45 ? -5.293 -7.039 10.125 1 93.25 45 ARG B O 1
ATOM 1096 N N . PRO B 1 46 ? -6.477 -7.375 12.086 1 93.31 46 PRO B N 1
ATOM 1097 C CA . PRO B 1 46 ? -5.871 -6.199 12.711 1 93.31 46 PRO B CA 1
ATOM 1098 C C . PRO B 1 46 ? -4.465 -6.473 13.242 1 93.31 46 PRO B C 1
ATOM 1100 O O . PRO B 1 46 ? -4.23 -6.391 14.445 1 93.31 46 PRO B O 1
ATOM 1103 N N . THR B 1 47 ? -3.549 -6.734 12.352 1 91.38 47 THR B N 1
ATOM 1104 C CA . THR B 1 47 ? -2.168 -7.012 12.727 1 91.38 47 THR B CA 1
ATOM 1105 C C . THR B 1 47 ? -1.521 -5.781 13.359 1 91.38 47 THR B C 1
ATOM 1107 O O . THR B 1 47 ? -2.105 -4.695 13.359 1 91.38 47 THR B O 1
ATOM 1110 N N . GLY B 1 48 ? -0.402 -5.992 13.914 1 87.81 48 GLY B N 1
ATOM 1111 C CA . GLY B 1 48 ? 0.356 -4.863 14.43 1 87.81 48 GLY B CA 1
ATOM 1112 C C . GLY B 1 48 ? 0.571 -3.77 13.406 1 87.81 48 GLY B C 1
ATOM 1113 O O . GLY B 1 48 ? 0.443 -2.584 13.719 1 87.81 48 GLY B O 1
ATOM 1114 N N . HIS B 1 49 ? 0.811 -4.145 12.188 1 88.62 49 HIS B N 1
ATOM 1115 C CA . HIS B 1 49 ? 1.017 -3.176 11.117 1 88.62 49 HIS B CA 1
ATOM 1116 C C . HIS B 1 49 ? -0.229 -2.326 10.898 1 88.62 49 HIS B C 1
ATOM 1118 O O . HIS B 1 49 ? -0.138 -1.101 10.781 1 88.62 49 HIS B O 1
ATOM 1124 N N . VAL B 1 50 ? -1.342 -2.939 10.836 1 91.5 50 VAL B N 1
ATOM 1125 C CA . VAL B 1 50 ? -2.584 -2.219 10.578 1 91.5 50 VAL B CA 1
ATOM 1126 C C . VAL B 1 50 ? -2.875 -1.262 11.734 1 91.5 50 VAL B C 1
ATOM 1128 O O . VAL B 1 50 ? -3.242 -0.105 11.508 1 91.5 50 VAL B O 1
ATOM 1131 N N . VAL B 1 51 ? -2.693 -1.734 12.938 1 91.69 51 VAL B N 1
ATOM 1132 C CA . VAL B 1 51 ? -2.955 -0.922 14.125 1 91.69 51 VAL B CA 1
ATOM 1133 C C . VAL B 1 51 ? -2.027 0.291 14.133 1 91.69 51 VAL B C 1
ATOM 1135 O O . VAL B 1 51 ? -2.471 1.417 14.375 1 91.69 51 VAL B O 1
ATOM 1138 N N . ARG B 1 52 ? -0.843 0.143 13.789 1 87.56 52 ARG B N 1
ATOM 1139 C CA . ARG B 1 52 ? 0.134 1.227 13.766 1 87.56 52 ARG B CA 1
ATOM 1140 C C . ARG B 1 52 ? -0.181 2.223 12.656 1 87.56 52 ARG B C 1
ATOM 1142 O O . ARG B 1 52 ? -0.095 3.436 12.859 1 87.56 52 ARG B O 1
ATOM 1149 N N . THR B 1 53 ? -0.521 1.688 11.523 1 88.56 53 THR B N 1
ATOM 1150 C CA . THR B 1 53 ? -0.877 2.555 10.406 1 88.56 53 THR B CA 1
ATOM 1151 C C . THR B 1 53 ? -2.121 3.375 10.734 1 88.56 53 THR B C 1
ATOM 1153 O O . THR B 1 53 ? -2.191 4.562 10.406 1 88.56 53 THR B O 1
ATOM 1156 N N . SER B 1 54 ? -2.961 2.658 11.375 1 91.56 54 SER B N 1
ATOM 1157 C CA . SER B 1 54 ? -4.184 3.354 11.758 1 91.56 54 SER B CA 1
ATOM 1158 C C . SER B 1 54 ? -3.891 4.477 12.75 1 91.56 54 SER B C 1
ATOM 1160 O O . SER B 1 54 ? -4.449 5.57 12.641 1 91.56 54 SER B O 1
ATOM 1162 N N . ARG B 1 55 ? -3.07 4.23 13.758 1 89.75 55 ARG B N 1
ATOM 1163 C CA . ARG B 1 55 ? -2.688 5.258 14.719 1 89.75 55 ARG B CA 1
ATOM 1164 C C . ARG B 1 55 ? -1.965 6.414 14.031 1 89.75 55 ARG B C 1
ATOM 1166 O O . ARG B 1 55 ? -2.215 7.578 14.336 1 89.75 55 ARG B O 1
ATOM 1173 N N . TRP B 1 56 ? -1.098 6.074 13.125 1 87.75 56 TRP B N 1
ATOM 1174 C CA . TRP B 1 56 ? -0.4 7.09 12.344 1 87.75 56 TRP B CA 1
ATOM 1175 C C . TRP B 1 56 ? -1.389 7.957 11.57 1 87.75 56 TRP B C 1
ATOM 1177 O O . TRP B 1 56 ? -1.226 9.18 11.5 1 87.75 56 TRP B O 1
ATOM 1187 N N . ALA B 1 57 ? -2.354 7.305 11.039 1 89.81 57 ALA B N 1
ATOM 1188 C CA . ALA B 1 57 ? -3.34 8.031 10.25 1 89.81 57 ALA B CA 1
ATOM 1189 C C . ALA B 1 57 ? -4.082 9.055 11.102 1 89.81 57 ALA B C 1
ATOM 1191 O O . ALA B 1 57 ? -4.512 10.094 10.602 1 89.81 57 ALA B O 1
ATOM 1192 N N . GLN B 1 58 ? -4.117 8.82 12.375 1 91.19 58 GLN B N 1
ATOM 1193 C CA . GLN B 1 58 ? -4.809 9.734 13.281 1 91.19 58 GLN B CA 1
ATOM 1194 C C . GLN B 1 58 ? -4.023 11.023 13.469 1 91.19 58 GLN B C 1
ATOM 1196 O O . GLN B 1 58 ? -4.555 12.016 13.984 1 91.19 58 GLN B O 1
ATOM 1201 N N . THR B 1 59 ? -2.781 11.008 13.102 1 88.19 59 THR B N 1
ATOM 1202 C CA . THR B 1 59 ? -1.964 12.211 13.227 1 88.19 59 THR B CA 1
ATOM 1203 C C . THR B 1 59 ? -2.127 13.102 12 1 88.19 59 THR B C 1
ATOM 1205 O O . THR B 1 59 ? -1.718 14.266 12.008 1 88.19 59 THR B O 1
ATOM 1208 N N . LEU B 1 60 ? -2.75 12.609 11.008 1 86.38 60 LEU B N 1
ATOM 1209 C CA . LEU B 1 60 ? -3.008 13.383 9.797 1 86.38 60 LEU B CA 1
ATOM 1210 C C . LEU B 1 60 ? -4.125 14.398 10.031 1 86.38 60 LEU B C 1
ATOM 1212 O O . LEU B 1 60 ? -4.922 14.25 10.953 1 86.38 60 LEU B O 1
ATOM 1216 N N . PRO B 1 61 ? -4.082 15.531 9.273 1 86.81 61 PRO B N 1
ATOM 1217 C CA . PRO B 1 61 ? -5.266 16.391 9.312 1 86.81 61 PRO B CA 1
ATOM 1218 C C . PRO B 1 61 ? -6.566 15.617 9.109 1 86.81 61 PRO B C 1
ATOM 1220 O O . PRO B 1 61 ? -6.605 14.664 8.328 1 86.81 61 PRO B O 1
ATOM 1223 N N . PRO B 1 62 ? -7.676 15.953 9.82 1 90.06 62 PRO B N 1
ATOM 1224 C CA . PRO B 1 62 ? -8.93 15.203 9.773 1 90.06 62 PRO B CA 1
ATOM 1225 C C . PRO B 1 62 ? -9.406 14.938 8.352 1 90.06 62 PRO B C 1
ATOM 1227 O O . PRO B 1 62 ? -9.922 13.852 8.055 1 90.06 62 PRO B O 1
ATOM 1230 N N . GLU B 1 63 ? -9.195 15.844 7.496 1 87.44 63 GLU B N 1
ATOM 1231 C CA . GLU B 1 63 ? -9.703 15.727 6.129 1 87.44 63 GLU B CA 1
ATOM 1232 C C . GLU B 1 63 ? -8.867 14.742 5.316 1 87.44 63 GLU B C 1
ATOM 1234 O O . GLU B 1 63 ? -9.281 14.312 4.238 1 87.44 63 GLU B O 1
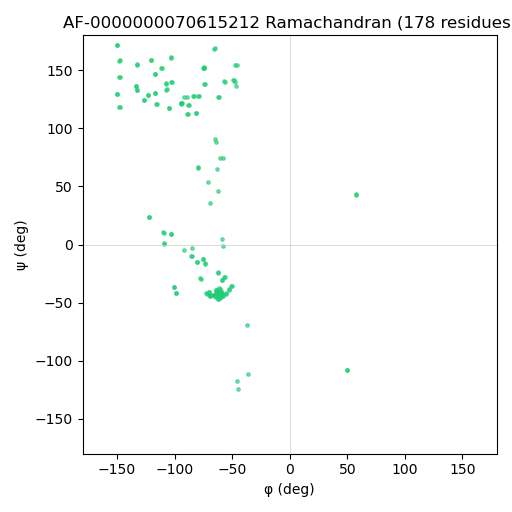ATOM 1239 N N . GLN B 1 64 ? -7.676 14.312 5.816 1 85.31 64 GLN B N 1
ATOM 1240 C CA . GLN B 1 64 ? -6.785 13.422 5.078 1 85.31 64 GLN B CA 1
ATOM 1241 C C . GLN B 1 64 ? -6.754 12.031 5.707 1 85.31 64 GLN B C 1
ATOM 1243 O O . GLN B 1 64 ? -6.023 11.156 5.246 1 85.31 64 GLN B O 1
ATOM 1248 N N . ARG B 1 65 ? -7.641 11.82 6.633 1 88.06 65 ARG B N 1
ATOM 1249 C CA . ARG B 1 65 ? -7.648 10.531 7.316 1 88.06 65 ARG B CA 1
ATOM 1250 C C . ARG B 1 65 ? -8.508 9.516 6.566 1 88.06 65 ARG B C 1
ATOM 1252 O O . ARG B 1 65 ? -9.711 9.719 6.41 1 88.06 65 ARG B O 1
ATOM 1259 N N . PRO B 1 66 ? -7.836 8.484 6.191 1 90.06 66 PRO B N 1
ATOM 1260 C CA . PRO B 1 66 ? -8.688 7.438 5.617 1 90.06 66 PRO B CA 1
ATOM 1261 C C . PRO B 1 66 ? -9.492 6.688 6.676 1 90.06 66 PRO B C 1
ATOM 1263 O O . PRO B 1 66 ? -9.086 6.625 7.836 1 90.06 66 PRO B O 1
ATOM 1266 N N . THR B 1 67 ? -10.609 6.203 6.207 1 94.12 67 THR B N 1
ATOM 1267 C CA . THR B 1 67 ? -11.352 5.305 7.082 1 94.12 67 THR B CA 1
ATOM 1268 C C . THR B 1 67 ? -10.742 3.906 7.062 1 94.12 67 THR B C 1
ATOM 1270 O O . THR B 1 67 ? -10.461 3.361 5.992 1 94.12 67 THR B O 1
ATOM 1273 N N . PHE B 1 68 ? -10.469 3.422 8.273 1 95.81 68 PHE B N 1
ATOM 1274 C CA . PHE B 1 68 ? -10.023 2.039 8.375 1 95.81 68 PHE B CA 1
ATOM 1275 C C . PHE B 1 68 ? -11.195 1.11 8.664 1 95.81 68 PHE B C 1
ATOM 1277 O O . PHE B 1 68 ? -11.898 1.282 9.664 1 95.81 68 PHE B O 1
ATOM 1284 N N . THR B 1 69 ? -11.422 0.164 7.824 1 97.69 69 THR B N 1
ATOM 1285 C CA . THR B 1 69 ? -12.555 -0.743 7.969 1 97.69 69 THR B CA 1
ATOM 1286 C C . THR B 1 69 ? -12.094 -2.197 7.941 1 97.69 69 THR B C 1
ATOM 1288 O O . THR B 1 69 ? -11.414 -2.619 7.004 1 97.69 69 THR B O 1
ATOM 1291 N N . GLN B 1 70 ? -12.461 -2.871 8.984 1 98.19 70 GLN B N 1
ATOM 1292 C CA . GLN B 1 70 ? -12.211 -4.309 8.984 1 98.19 70 GLN B CA 1
ATOM 1293 C C . GLN B 1 70 ? -13.305 -5.059 8.242 1 98.19 70 GLN B C 1
ATOM 1295 O O . GLN B 1 70 ? -14.492 -4.859 8.508 1 98.19 70 GLN B O 1
ATOM 1300 N N . VAL B 1 71 ? -12.906 -5.867 7.324 1 98.38 71 VAL B N 1
ATOM 1301 C CA . VAL B 1 71 ? -13.859 -6.656 6.547 1 98.38 71 VAL B CA 1
ATOM 1302 C C . VAL B 1 71 ? -13.57 -8.141 6.73 1 98.38 71 VAL B C 1
ATOM 1304 O O . VAL B 1 71 ? -12.461 -8.523 7.117 1 98.38 71 VAL B O 1
ATOM 1307 N N . SER B 1 72 ? -14.586 -8.969 6.465 1 97.44 72 SER B N 1
ATOM 1308 C CA . SER B 1 72 ? -14.398 -10.414 6.59 1 97.44 72 SER B CA 1
ATOM 1309 C C . SER B 1 72 ? -13.633 -10.977 5.398 1 97.44 72 SER B C 1
ATOM 1311 O O . SER B 1 72 ? -12.945 -11.992 5.52 1 97.44 72 SER B O 1
ATOM 1313 N N . SER B 1 73 ? -13.773 -10.336 4.227 1 97.81 73 SER B N 1
ATOM 1314 C CA . SER B 1 73 ? -13.148 -10.789 2.986 1 97.81 73 SER B CA 1
ATOM 1315 C C . SER B 1 73 ? -12.781 -9.609 2.092 1 97.81 73 SER B C 1
ATOM 1317 O O . SER B 1 73 ? -13.656 -8.906 1.586 1 97.81 73 SER B O 1
ATOM 1319 N N . LEU B 1 74 ? -11.508 -9.508 1.865 1 98.12 74 LEU B N 1
ATOM 1320 C CA . LEU B 1 74 ? -11.07 -8.469 0.94 1 98.12 74 LEU B CA 1
ATOM 1321 C C . LEU B 1 74 ? -11.609 -8.727 -0.462 1 98.12 74 LEU B C 1
ATOM 1323 O O . LEU B 1 74 ? -11.992 -7.789 -1.166 1 98.12 74 LEU B O 1
ATOM 1327 N N . ALA B 1 75 ? -11.641 -9.992 -0.882 1 97.5 75 ALA B N 1
ATOM 1328 C CA . ALA B 1 75 ? -12.141 -10.359 -2.205 1 97.5 75 ALA B CA 1
ATOM 1329 C C . ALA B 1 75 ? -13.578 -9.906 -2.395 1 97.5 75 ALA B C 1
ATOM 1331 O O . ALA B 1 75 ? -13.922 -9.305 -3.416 1 97.5 75 ALA B O 1
ATOM 1332 N N . GLN B 1 76 ? -14.391 -10.117 -1.402 1 97.88 76 GLN B N 1
ATOM 1333 C CA . GLN B 1 76 ? -15.789 -9.711 -1.481 1 97.88 76 GLN B CA 1
ATOM 1334 C C . GLN B 1 76 ? -15.922 -8.188 -1.46 1 97.88 76 GLN B C 1
ATOM 1336 O O . GLN B 1 76 ? -16.719 -7.621 -2.201 1 97.88 76 GLN B O 1
ATOM 1341 N N . ALA B 1 77 ? -15.203 -7.602 -0.615 1 98.12 77 ALA B N 1
ATOM 1342 C CA . ALA B 1 77 ? -15.25 -6.148 -0.501 1 98.12 77 ALA B CA 1
ATOM 1343 C C . ALA B 1 77 ? -14.836 -5.48 -1.812 1 98.12 77 ALA B C 1
ATOM 1345 O O . ALA B 1 77 ? -15.422 -4.473 -2.213 1 98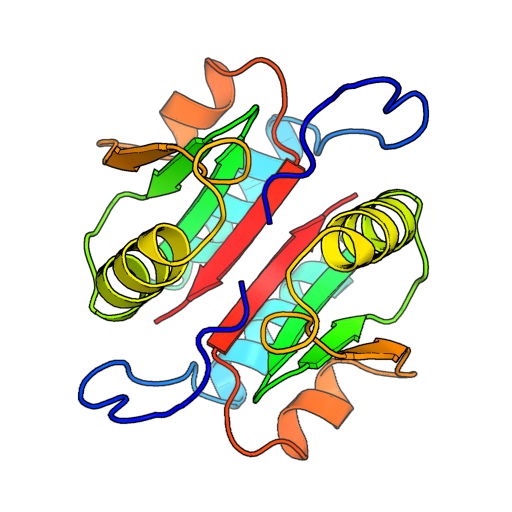.12 77 ALA B O 1
ATOM 1346 N N . ALA B 1 78 ? -13.828 -6.012 -2.492 1 97.38 78 ALA B N 1
ATOM 1347 C CA . ALA B 1 78 ? -13.336 -5.457 -3.75 1 97.38 78 ALA B CA 1
ATOM 1348 C C . ALA B 1 78 ? -14.453 -5.363 -4.785 1 97.38 78 ALA B C 1
ATOM 1350 O O . ALA B 1 78 ? -14.453 -4.461 -5.625 1 97.38 78 ALA B O 1
ATOM 1351 N N . ARG B 1 79 ? -15.438 -6.234 -4.684 1 97.56 79 ARG B N 1
ATOM 1352 C CA . ARG B 1 79 ? -16.516 -6.277 -5.656 1 97.56 79 ARG B CA 1
ATOM 1353 C C . ARG B 1 79 ? -17.562 -5.199 -5.367 1 97.56 79 ARG B C 1
ATOM 1355 O O . ARG B 1 79 ? -18.375 -4.867 -6.23 1 97.56 79 ARG B O 1
ATOM 1362 N N . GLY B 1 80 ? -17.484 -4.66 -4.199 1 96.88 80 GLY B N 1
ATOM 1363 C CA . GLY B 1 80 ? -18.562 -3.764 -3.777 1 96.88 80 GLY B CA 1
ATOM 1364 C C . GLY B 1 80 ? -18.125 -2.311 -3.721 1 96.88 80 GLY B C 1
ATOM 1365 O O . GLY B 1 80 ? -18.906 -1.437 -3.361 1 96.88 80 GLY B O 1
ATOM 1366 N N . VAL B 1 81 ? -16.938 -2 -4.051 1 95.69 81 VAL B N 1
ATOM 1367 C CA . VAL B 1 81 ? -16.438 -0.632 -3.947 1 95.69 81 VAL B CA 1
ATOM 1368 C C . VAL B 1 81 ? -16.406 0.012 -5.332 1 95.69 81 VAL B C 1
ATOM 1370 O O . VAL B 1 81 ? -16.5 -0.68 -6.348 1 95.69 81 VAL B O 1
ATOM 1373 N N . ASN B 1 82 ? -16.359 1.326 -5.422 1 94.38 82 ASN B N 1
ATOM 1374 C CA . ASN B 1 82 ? -16.312 2.041 -6.695 1 94.38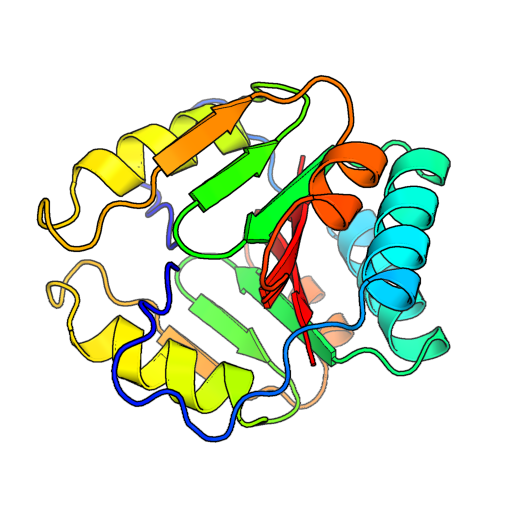 82 ASN B CA 1
ATOM 1375 C C . ASN B 1 82 ? -14.961 1.903 -7.375 1 94.38 82 ASN B C 1
ATOM 1377 O O . ASN B 1 82 ? -14.883 1.708 -8.586 1 94.38 82 ASN B O 1
ATOM 1381 N N . ALA B 1 83 ? -13.836 1.998 -6.578 1 93.06 83 ALA B N 1
ATOM 1382 C CA . ALA B 1 83 ? -12.5 1.958 -7.164 1 93.06 83 ALA B CA 1
ATOM 1383 C C . ALA B 1 83 ? -11.492 1.36 -6.188 1 93.06 83 ALA B C 1
ATOM 1385 O O . ALA B 1 83 ? -11.438 1.756 -5.02 1 93.06 83 ALA B O 1
ATOM 1386 N N . VAL B 1 84 ? -10.734 0.38 -6.688 1 94.56 84 VAL B N 1
ATOM 1387 C CA . VAL B 1 84 ? -9.562 -0.119 -5.98 1 94.56 84 VAL B CA 1
ATOM 1388 C C . VAL B 1 84 ? -8.312 0.61 -6.473 1 94.56 84 VAL B C 1
ATOM 1390 O O . VAL B 1 84 ? -7.941 0.497 -7.645 1 94.56 84 VAL B O 1
ATOM 1393 N N . TRP B 1 85 ? -7.664 1.232 -5.602 1 91.38 85 TRP B N 1
ATOM 1394 C CA . TRP B 1 85 ? -6.539 2.062 -6.016 1 91.38 85 TRP B CA 1
ATOM 1395 C C . TRP B 1 85 ? -5.219 1.321 -5.828 1 91.38 85 TRP B C 1
ATOM 1397 O O . TRP B 1 85 ? -4.312 1.433 -6.656 1 91.38 85 TRP B O 1
ATOM 1407 N N . GLU B 1 86 ? -5.145 0.618 -4.668 1 92.88 86 GLU B N 1
ATOM 1408 C CA . GLU B 1 86 ? -3.932 -0.135 -4.355 1 92.88 86 GLU B CA 1
ATOM 1409 C C . GLU B 1 86 ? -4.254 -1.386 -3.543 1 92.88 86 GLU B C 1
ATOM 1411 O O . GLU B 1 86 ? -5.191 -1.388 -2.74 1 92.88 86 GLU B O 1
ATOM 1416 N N . VAL B 1 87 ? -3.525 -2.434 -3.797 1 95.25 87 VAL B N 1
ATOM 1417 C CA . VAL B 1 87 ? -3.504 -3.621 -2.949 1 95.25 87 VAL B CA 1
ATOM 1418 C C . VAL B 1 87 ? -2.111 -3.801 -2.346 1 95.25 87 VAL B C 1
ATOM 1420 O O . VAL B 1 87 ? -1.126 -3.939 -3.074 1 95.25 87 VAL B O 1
ATOM 1423 N N . CYS B 1 88 ? -2.062 -3.809 -1.069 1 95.25 88 CYS B N 1
ATOM 1424 C CA . CYS B 1 88 ? -0.768 -3.828 -0.396 1 95.25 88 CYS B CA 1
ATOM 1425 C C . CYS B 1 88 ? -0.602 -5.098 0.429 1 95.25 88 CYS B C 1
ATOM 1427 O O . CYS B 1 88 ? -1.577 -5.629 0.963 1 95.25 88 CYS B O 1
ATOM 1429 N N . ALA B 1 89 ? 0.616 -5.547 0.485 1 95.12 89 ALA B N 1
ATOM 1430 C CA . ALA B 1 89 ? 1.022 -6.68 1.312 1 95.12 89 ALA B CA 1
ATOM 1431 C C . ALA B 1 89 ? 1.84 -6.215 2.514 1 95.12 89 ALA B C 1
ATOM 1433 O O . ALA B 1 89 ? 2.664 -5.305 2.398 1 95.12 89 ALA B O 1
ATOM 1434 N N . TYR B 1 90 ? 1.537 -6.832 3.627 1 90.62 90 TYR B N 1
ATOM 1435 C CA . TY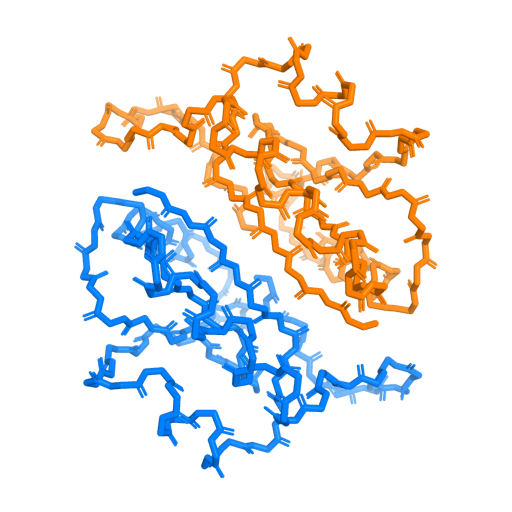R B 1 90 ? 2.254 -6.504 4.855 1 90.62 90 TYR B CA 1
ATOM 1436 C C . TYR B 1 90 ? 2.326 -7.711 5.781 1 90.62 90 TYR B C 1
ATOM 1438 O O . TYR B 1 90 ? 1.743 -8.758 5.496 1 90.62 90 TYR B O 1
ATOM 1446 N N . ARG B 1 91 ? 3.154 -7.535 6.883 1 84.06 91 ARG B N 1
ATOM 1447 C CA . ARG B 1 91 ? 3.264 -8.586 7.891 1 84.06 91 ARG B CA 1
ATOM 1448 C C . ARG B 1 91 ? 2.617 -8.156 9.203 1 84.06 91 ARG B C 1
ATOM 1450 O O . ARG B 1 91 ? 2.654 -6.977 9.562 1 84.06 91 ARG B O 1
#

Organism: NCBI:txid59203

Sequence (182 aa):
MIIKRKNVLDADPIPVDKALQLIDLLDEHQIHGLMYVDDAMLYERPTGHVVRTSRWAQTLPPEQRPTFTQVSSLAQAARGVNAVWEVCAYRMIIKRKNVLDADPIPVDKALQLIDLLDEHQIHGLMYVDDAMLYERPTGHVVRTSRWAQTLPPEQRPTFTQVSSLAQAARGVNAVWEVCAYR

pLDDT: mean 86.96, std 16.39, range [37.47, 98.38]

Secondary structure (DSSP, 8-state):
-----TT--S---B-HHHHHHHHHHHHHTT-EEEEEETTEEEESS--HHHHHHHHHHTTS-GGGPPEEEE-S-HHHHHHHSS-EEEEEEE-/-----TT--S--PBPHHHHHHHHHHHHHTT-EEEEEETTEEEESS--HHHHHHHHHHTTS-GGGPPEEEE-S-HHHHHHHSS-EEEEEEE-